Protein AF-A0A2N9NJD1-F1 (afdb_monomer)

Mean predicted aligned error: 12.87 Å

Solvent-a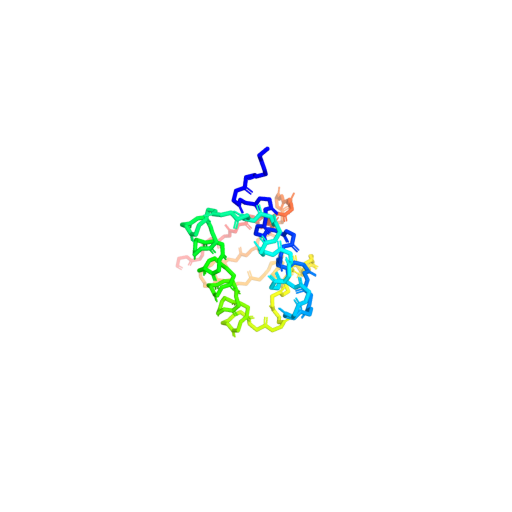ccessible surface area (backbone atoms only — not comparable to full-atom values): 5833 Å² total; per-residue (Å²): 133,84,51,68,68,57,54,39,55,59,44,64,74,41,86,48,70,64,62,29,52,52,47,49,50,64,76,35,58,87,42,63,69,59,41,52,50,40,55,50,54,53,50,53,51,51,54,47,44,65,72,51,36,100,65,67,60,71,78,71,75,65,70,69,91,65,51,66,68,40,70,60,88,54,31,33,30,59,44,78,75,46,76,55,101,90,49,74,41,65,46,62,47,76,60,130

Foldseek 3Di:
DDDLVRLLVVLLPDPDPVVSVVSLCVVCPPVVVSSVVSVVVSVVVVVVCVVCDVPPPPPPCPPPPDAQQDDDPQWGFHHWDDDDSVGTDTDIDGDD

Radius of gyration: 21.77 Å; Cα contacts (8 Å, |Δi|>4): 82; chains: 1; bounding box: 43×25×59 Å

pLDDT: mean 81.74, std 14.38, range [44.22, 96.31]

Sequence (96 aa):
MESQDAIFLTARDMADPAERAAYLTQACGNDADLRQRVEAMLRDAAGADEFFGPEGTVVGAASPTEGPGTVIGRFKLLEKIGEGGCGVVYMALNKE

Structure (mmCIF, N/CA/C/O backbone):
data_AF-A0A2N9NJD1-F1
#
_entry.id   AF-A0A2N9NJD1-F1
#
loop_
_atom_site.group_PDB
_atom_site.id
_atom_site.type_symbol
_atom_site.label_atom_id
_atom_site.label_alt_id
_atom_site.label_comp_id
_atom_site.label_asym_id
_atom_site.label_entity_id
_atom_site.label_seq_id
_atom_site.pdbx_PDB_ins_code
_atom_site.Cartn_x
_atom_site.Cartn_y
_atom_site.Cartn_z
_atom_site.occupancy
_atom_site.B_iso_or_equiv
_atom_site.auth_seq_id
_atom_site.auth_comp_id
_atom_site.auth_asym_id
_atom_site.auth_atom_id
_atom_site.pdbx_PDB_model_num
ATOM 1 N N . MET A 1 1 ? -15.418 13.267 16.180 1.00 56.19 1 MET A N 1
ATOM 2 C CA . MET A 1 1 ? -15.889 12.007 15.579 1.00 56.19 1 MET A CA 1
ATOM 3 C C . MET A 1 1 ? -14.739 11.533 14.724 1.00 56.19 1 MET A C 1
ATOM 5 O O . MET A 1 1 ? -14.419 12.216 13.760 1.00 56.19 1 MET A O 1
ATOM 9 N N . GLU A 1 2 ? -14.008 10.518 15.173 1.00 66.88 2 GLU A N 1
ATOM 10 C CA . GLU A 1 2 ? -12.914 9.970 14.370 1.00 66.88 2 GLU A CA 1
ATOM 11 C C . GLU A 1 2 ? -13.518 9.184 13.203 1.00 66.88 2 GLU A C 1
ATOM 13 O O . GLU A 1 2 ? -14.515 8.481 13.374 1.00 66.88 2 GLU A O 1
ATOM 18 N N . SER A 1 3 ? -12.977 9.363 12.000 1.00 84.69 3 SER A N 1
ATOM 19 C CA . SER A 1 3 ? -13.452 8.657 10.809 1.00 84.69 3 SER A CA 1
ATOM 20 C C . SER A 1 3 ? -13.085 7.174 10.882 1.00 84.69 3 SER A C 1
ATOM 22 O O . SER A 1 3 ? -12.070 6.815 11.477 1.00 84.69 3 SER A O 1
ATOM 24 N N . GLN A 1 4 ? -13.861 6.319 10.210 1.00 88.31 4 GLN A N 1
ATOM 25 C CA . GLN A 1 4 ? -13.589 4.879 10.106 1.00 88.31 4 GLN A CA 1
ATOM 26 C C . GLN A 1 4 ? -12.140 4.584 9.669 1.00 88.31 4 GLN A C 1
ATOM 28 O O . GLN A 1 4 ? -11.495 3.717 10.253 1.00 88.31 4 GLN A O 1
ATOM 33 N N . ASP A 1 5 ? -11.609 5.344 8.703 1.00 87.06 5 ASP A N 1
ATOM 34 C CA . ASP A 1 5 ? -10.228 5.216 8.220 1.00 87.06 5 ASP A CA 1
ATOM 35 C C . ASP A 1 5 ? -9.176 5.521 9.293 1.00 87.06 5 ASP A C 1
ATOM 37 O O . ASP A 1 5 ? -8.165 4.830 9.382 1.00 87.06 5 ASP A O 1
ATOM 41 N N . ALA A 1 6 ? -9.414 6.533 10.134 1.00 89.31 6 ALA A N 1
ATOM 42 C CA . ALA A 1 6 ? -8.484 6.905 11.198 1.00 89.31 6 ALA A CA 1
ATOM 43 C C . ALA A 1 6 ? -8.413 5.804 12.265 1.00 89.31 6 ALA A C 1
ATOM 45 O O . ALA A 1 6 ? -7.324 5.363 12.627 1.00 89.31 6 ALA A O 1
ATOM 46 N N . ILE A 1 7 ? -9.578 5.296 12.684 1.00 90.88 7 ILE 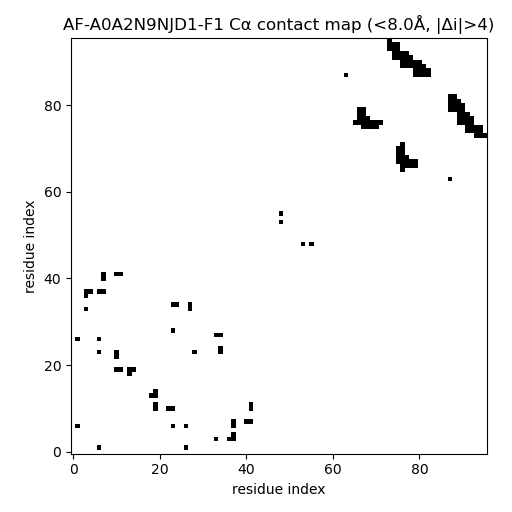A N 1
ATOM 47 C CA . ILE A 1 7 ? -9.681 4.192 13.647 1.00 90.88 7 ILE A CA 1
ATOM 48 C C . ILE A 1 7 ? -9.005 2.936 13.085 1.00 90.88 7 ILE A C 1
ATOM 50 O O . ILE A 1 7 ? -8.263 2.264 13.798 1.00 90.88 7 ILE A O 1
ATOM 54 N N . PHE A 1 8 ? -9.223 2.628 11.803 1.00 91.44 8 PHE A N 1
ATOM 55 C CA . PHE A 1 8 ? -8.581 1.499 11.135 1.00 91.44 8 PHE A CA 1
ATOM 56 C C . PHE A 1 8 ? -7.052 1.614 11.133 1.00 91.44 8 PHE A C 1
ATOM 58 O O . PHE A 1 8 ? -6.385 0.658 11.520 1.00 91.44 8 PHE A O 1
ATOM 65 N N . LEU A 1 9 ? -6.495 2.764 10.737 1.00 90.12 9 LEU A N 1
ATOM 66 C CA . LEU A 1 9 ? -5.043 2.965 10.684 1.00 90.12 9 LEU A CA 1
ATOM 67 C C . LEU A 1 9 ? -4.403 2.794 12.066 1.00 90.12 9 LEU A C 1
ATOM 69 O O . LEU A 1 9 ? -3.455 2.027 12.206 1.00 90.12 9 LEU A O 1
ATOM 73 N N . THR A 1 10 ? -4.976 3.420 13.097 1.00 90.75 10 THR A N 1
ATOM 74 C CA . THR A 1 10 ? -4.482 3.293 14.474 1.00 90.75 10 THR A CA 1
ATOM 75 C C . THR A 1 10 ? -4.604 1.864 15.003 1.00 90.75 10 THR A C 1
ATOM 77 O O . THR A 1 10 ? -3.661 1.348 15.596 1.00 90.75 10 THR A O 1
ATOM 80 N N . ALA A 1 11 ? -5.734 1.192 14.758 1.00 91.00 11 ALA A N 1
ATOM 81 C CA . ALA A 1 11 ? -5.933 -0.194 15.173 1.00 91.00 11 ALA A CA 1
ATOM 82 C C . ALA A 1 11 ? -4.998 -1.169 14.436 1.00 91.00 11 ALA A C 1
ATOM 84 O O . ALA A 1 11 ? -4.621 -2.193 15.001 1.00 91.00 11 ALA A O 1
ATOM 85 N N . ARG A 1 12 ? -4.624 -0.875 13.185 1.00 88.50 12 ARG A N 1
ATOM 86 C CA . ARG A 1 12 ? -3.701 -1.695 12.388 1.00 88.50 12 ARG A CA 1
ATOM 87 C C . ARG A 1 12 ? -2.268 -1.632 12.916 1.00 88.50 12 ARG A C 1
ATOM 89 O O . ARG A 1 12 ? -1.590 -2.652 12.892 1.00 88.50 12 ARG A O 1
ATOM 96 N N . ASP A 1 13 ? -1.824 -0.474 13.402 1.00 88.12 13 ASP A N 1
ATOM 97 C CA . ASP A 1 13 ? -0.469 -0.301 13.953 1.00 88.12 13 ASP A CA 1
ATOM 98 C C . ASP A 1 13 ? -0.293 -0.958 15.340 1.00 88.12 13 ASP A C 1
ATOM 100 O O . ASP A 1 13 ? 0.828 -1.125 15.823 1.00 88.12 13 ASP A O 1
ATOM 104 N N . MET A 1 14 ? -1.388 -1.375 15.986 1.00 88.25 14 MET A N 1
ATOM 105 C CA . MET A 1 14 ? -1.352 -2.130 17.239 1.00 88.25 14 MET A CA 1
ATOM 106 C C . MET A 1 14 ? -1.054 -3.610 16.973 1.00 88.25 14 MET A C 1
ATOM 108 O O . MET A 1 14 ? -1.904 -4.355 16.478 1.00 88.25 14 MET A O 1
ATOM 112 N N . ALA A 1 15 ? 0.148 -4.046 17.355 1.00 82.00 15 ALA A N 1
ATOM 113 C CA . ALA A 1 15 ? 0.569 -5.443 17.243 1.00 82.00 15 ALA A CA 1
ATOM 114 C C . ALA A 1 15 ? -0.168 -6.371 18.227 1.00 82.00 15 ALA A C 1
ATOM 116 O O . ALA A 1 15 ? -0.387 -7.545 17.922 1.00 82.00 15 ALA A O 1
ATOM 117 N N . ASP A 1 16 ? -0.563 -5.856 19.398 1.00 87.50 16 ASP A N 1
ATOM 118 C CA . ASP A 1 16 ? -1.259 -6.641 20.414 1.00 87.50 16 ASP A CA 1
ATOM 119 C C . ASP A 1 16 ? -2.783 -6.683 20.155 1.00 87.50 16 ASP A C 1
ATOM 121 O O . ASP A 1 16 ? -3.447 -5.639 20.079 1.00 87.50 16 ASP A O 1
ATOM 125 N N . PRO A 1 17 ? -3.384 -7.882 20.024 1.00 85.56 17 PRO A N 1
ATOM 126 C CA . PRO A 1 17 ? -4.804 -8.017 19.724 1.00 85.56 17 PRO A CA 1
ATOM 127 C C . PRO A 1 17 ? -5.720 -7.586 20.880 1.00 85.56 17 PRO A C 1
ATOM 129 O O . PRO A 1 17 ? -6.865 -7.206 20.618 1.00 85.56 17 PRO A O 1
ATOM 132 N N . ALA A 1 18 ? -5.258 -7.629 22.133 1.00 87.38 18 ALA A N 1
ATOM 133 C CA . ALA A 1 18 ? -6.032 -7.193 23.290 1.00 87.38 18 ALA A CA 1
ATOM 134 C C . ALA A 1 18 ? -6.055 -5.661 23.398 1.00 87.38 18 ALA A C 1
ATOM 136 O O . ALA A 1 18 ? -7.132 -5.091 23.597 1.00 87.38 18 ALA A O 1
ATOM 137 N N . GLU A 1 19 ? -4.919 -4.987 23.181 1.00 90.50 19 GLU A N 1
ATOM 138 C CA . GLU A 1 19 ? -4.877 -3.517 23.083 1.00 90.50 19 GLU A CA 1
ATOM 139 C C . GLU A 1 19 ? -5.761 -3.013 21.940 1.00 90.50 19 GLU A C 1
ATOM 141 O O . GLU A 1 19 ? -6.582 -2.111 22.130 1.00 90.50 19 GLU A O 1
ATOM 146 N N . ARG A 1 20 ? -5.690 -3.669 20.776 1.00 90.62 20 ARG A N 1
ATOM 147 C CA . ARG A 1 20 ? -6.538 -3.346 19.625 1.00 90.62 20 ARG A CA 1
ATOM 148 C C . ARG A 1 20 ? -8.028 -3.488 19.936 1.00 90.62 20 ARG A C 1
ATOM 150 O O . ARG A 1 20 ? -8.820 -2.623 19.566 1.00 90.62 20 ARG A O 1
ATOM 157 N N . ALA A 1 21 ? -8.432 -4.552 20.630 1.00 87.19 21 ALA A N 1
ATOM 158 C CA . ALA A 1 21 ? -9.830 -4.768 21.004 1.00 87.19 21 ALA A CA 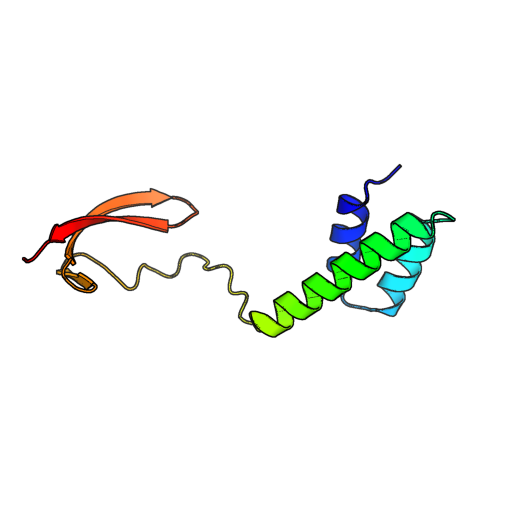1
ATOM 159 C C . ALA A 1 21 ? -10.345 -3.721 22.012 1.00 87.19 21 ALA A C 1
ATOM 161 O O . ALA A 1 21 ? -11.496 -3.274 21.911 1.00 87.19 21 ALA A O 1
ATOM 162 N N . ALA A 1 22 ? -9.500 -3.306 22.962 1.00 90.56 22 ALA A N 1
ATOM 163 C CA . ALA A 1 22 ? -9.815 -2.237 23.904 1.00 90.56 22 ALA A CA 1
ATOM 164 C C . ALA A 1 22 ? -9.970 -0.888 23.183 1.00 90.56 22 ALA A C 1
ATOM 166 O O . ALA A 1 22 ? -10.969 -0.194 23.390 1.00 90.56 22 ALA A O 1
ATOM 167 N N . TYR A 1 23 ? -9.050 -0.568 22.266 1.00 90.88 23 TYR A N 1
ATOM 168 C CA . TYR A 1 23 ? -9.115 0.642 21.448 1.00 90.88 23 TYR A CA 1
ATOM 169 C C . TYR A 1 23 ? -10.373 0.686 20.577 1.00 90.88 23 TYR A C 1
ATOM 171 O O . TYR A 1 23 ? -11.087 1.681 20.610 1.00 90.88 23 TYR A O 1
ATOM 179 N N . LEU A 1 24 ? -10.717 -0.395 19.866 1.00 89.19 24 LEU A N 1
ATOM 180 C CA . LEU A 1 24 ? -11.938 -0.445 19.048 1.00 89.19 24 LEU A CA 1
ATOM 181 C C . LEU A 1 24 ? -13.208 -0.262 19.886 1.00 89.19 24 LEU A C 1
ATOM 183 O O . LEU A 1 24 ? -14.148 0.397 19.452 1.00 89.19 24 LEU A O 1
ATOM 187 N N . THR A 1 25 ? -13.235 -0.801 21.106 1.00 89.19 25 THR A N 1
ATOM 188 C CA . THR A 1 25 ? -14.370 -0.610 22.021 1.00 89.19 25 THR A CA 1
ATOM 189 C C . THR A 1 25 ? -14.490 0.851 22.464 1.00 89.19 25 THR A C 1
ATOM 191 O O . THR A 1 25 ? -15.596 1.382 22.536 1.00 89.19 25 THR A O 1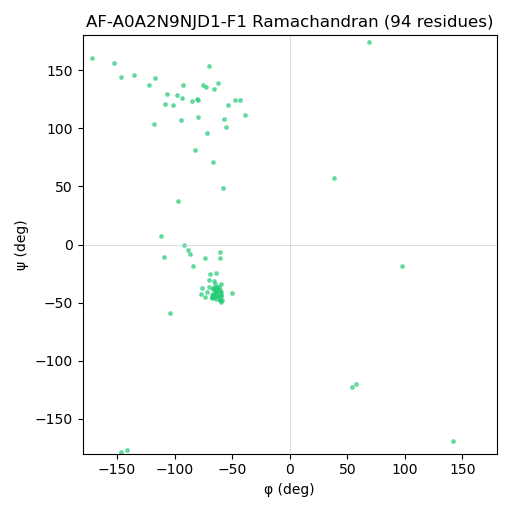
ATOM 194 N N . GLN A 1 26 ? -13.366 1.527 22.708 1.00 89.56 26 GLN A N 1
ATOM 195 C CA . GLN A 1 26 ? -13.346 2.941 23.080 1.00 89.56 26 GLN A CA 1
ATOM 196 C C . GLN A 1 26 ? -13.653 3.872 21.893 1.00 89.56 26 GLN A C 1
ATOM 198 O O . GLN A 1 26 ? -14.439 4.804 22.039 1.00 89.56 26 GLN A O 1
ATOM 203 N N . ALA A 1 27 ? -13.045 3.629 20.730 1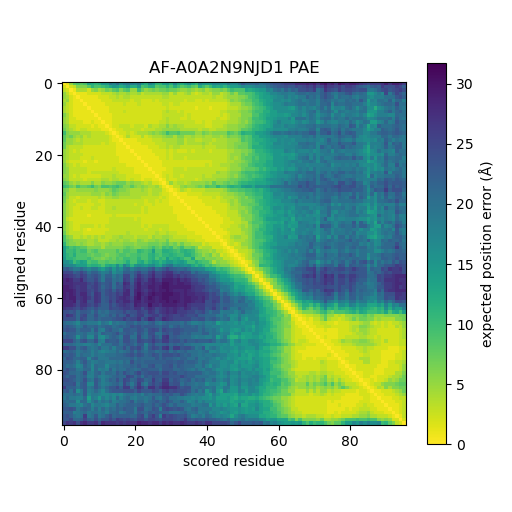.00 88.88 27 ALA A N 1
ATOM 204 C CA . ALA A 1 27 ? -13.120 4.488 19.551 1.00 88.88 27 ALA A CA 1
ATOM 205 C C . ALA A 1 27 ? -14.452 4.352 18.801 1.00 88.88 27 ALA A C 1
ATOM 207 O O . ALA A 1 27 ? -14.990 5.349 18.323 1.00 88.88 27 ALA A O 1
ATOM 208 N N . CYS A 1 28 ? -15.014 3.139 18.726 1.00 88.38 28 CYS A N 1
ATOM 209 C CA . CYS A 1 28 ? -16.328 2.916 18.118 1.00 88.38 28 CYS A CA 1
ATOM 210 C C . CYS A 1 28 ? -17.489 3.178 19.090 1.00 88.38 28 CYS A C 1
ATOM 212 O O . CYS A 1 28 ? -18.619 3.358 18.644 1.00 88.38 28 CYS A O 1
ATOM 214 N N . GLY A 1 29 ? -17.250 3.205 20.407 1.00 85.81 29 GLY A N 1
ATOM 215 C CA . GLY A 1 29 ? -18.294 3.455 21.402 1.00 85.81 29 GLY A CA 1
ATOM 216 C C . GLY A 1 29 ? -19.487 2.497 21.262 1.00 85.81 29 GLY A C 1
ATOM 217 O O . GLY A 1 29 ? -19.321 1.280 21.305 1.00 85.81 29 GLY A O 1
ATOM 218 N N . ASN A 1 30 ? -20.692 3.052 21.081 1.00 84.38 30 ASN A N 1
ATOM 219 C CA . ASN A 1 30 ? -21.933 2.288 20.872 1.00 84.38 30 ASN A CA 1
ATOM 220 C C . ASN A 1 30 ? -22.260 2.019 19.390 1.00 84.38 30 ASN A C 1
ATOM 222 O O . ASN A 1 30 ? -23.275 1.382 19.095 1.00 84.38 30 ASN A O 1
ATOM 226 N N . ASP A 1 31 ? -21.432 2.479 18.453 1.00 86.88 31 ASP A N 1
ATOM 227 C CA . ASP A 1 31 ? -21.657 2.310 17.020 1.00 86.88 31 ASP A CA 1
ATOM 228 C C . ASP A 1 31 ? -21.182 0.924 16.558 1.00 86.88 31 ASP A C 1
ATOM 230 O O . ASP A 1 31 ? -20.088 0.739 16.019 1.00 86.88 31 ASP A O 1
ATOM 234 N N . ALA A 1 32 ? -22.035 -0.082 16.773 1.00 86.31 32 ALA A N 1
ATOM 235 C CA . ALA A 1 32 ? -21.756 -1.472 16.408 1.00 86.31 32 ALA A CA 1
ATOM 236 C C . ALA A 1 32 ? -21.504 -1.663 14.898 1.00 86.31 32 ALA A C 1
ATOM 238 O O . ALA A 1 32 ? -20.670 -2.481 14.513 1.00 86.31 32 ALA A O 1
ATOM 239 N N . ASP A 1 33 ? -22.177 -0.880 14.048 1.00 88.56 33 ASP A N 1
ATOM 240 C CA . ASP A 1 33 ? -21.974 -0.904 12.593 1.00 88.56 33 ASP A CA 1
ATOM 241 C C . ASP A 1 33 ? -20.574 -0.397 12.208 1.00 88.56 33 ASP A C 1
ATOM 243 O O . ASP A 1 33 ? -19.880 -1.026 11.408 1.00 88.56 33 ASP A O 1
ATOM 247 N N . LEU A 1 34 ? -20.106 0.681 12.849 1.00 88.12 34 LEU A N 1
ATOM 248 C CA . LEU A 1 34 ? -18.758 1.214 12.647 1.00 88.12 34 LEU A CA 1
ATOM 249 C C . LEU A 1 34 ? -17.700 0.188 13.066 1.00 88.12 34 LEU A C 1
ATOM 251 O O . LEU A 1 34 ? -16.758 -0.072 12.316 1.00 88.12 34 LEU A O 1
ATOM 255 N N . ARG A 1 35 ? -17.891 -0.445 14.230 1.00 88.81 35 ARG A N 1
ATOM 256 C CA . ARG A 1 35 ? -17.001 -1.499 14.726 1.00 88.81 35 ARG A CA 1
ATOM 257 C C . ARG A 1 35 ? -16.911 -2.669 13.750 1.00 88.81 35 ARG A C 1
ATOM 259 O O . ARG A 1 35 ? -15.808 -3.088 13.410 1.00 88.81 35 ARG A O 1
ATOM 266 N N . GLN A 1 36 ? -18.050 -3.161 13.264 1.00 88.50 36 GLN A N 1
ATOM 267 C CA . GLN A 1 36 ? -18.088 -4.288 12.332 1.00 88.50 36 GLN A CA 1
ATOM 268 C C . GLN A 1 36 ? -17.341 -3.976 11.026 1.00 88.50 36 GLN A C 1
ATOM 270 O O . GLN A 1 36 ? -16.640 -4.838 10.495 1.00 88.50 36 GLN A O 1
ATOM 275 N N . ARG A 1 37 ? -17.455 -2.744 10.515 1.00 90.31 37 ARG A N 1
ATOM 276 C CA . ARG A 1 37 ? -16.736 -2.315 9.307 1.00 90.31 37 ARG A CA 1
ATOM 277 C C . ARG A 1 37 ? -15.226 -2.252 9.523 1.00 90.31 37 ARG A C 1
ATOM 279 O O . ARG A 1 37 ? -14.485 -2.764 8.690 1.00 90.31 37 ARG A O 1
ATOM 286 N N . VAL A 1 38 ? -14.767 -1.674 10.636 1.00 91.25 38 VAL A N 1
ATOM 287 C CA . VAL A 1 38 ? -13.329 -1.613 10.957 1.00 91.25 38 VAL A CA 1
ATOM 288 C C . VAL A 1 38 ? -12.757 -3.016 11.179 1.00 91.25 38 VAL A C 1
ATOM 290 O O . VAL A 1 38 ? -11.687 -3.328 10.663 1.00 91.25 38 VAL A O 1
ATOM 293 N N . GLU A 1 39 ? -13.475 -3.895 11.882 1.00 89.50 39 GLU A N 1
ATOM 294 C CA . GLU A 1 39 ? -13.058 -5.289 12.085 1.00 89.50 39 GLU A CA 1
ATOM 295 C C . GLU A 1 39 ? -12.978 -6.072 10.761 1.00 89.50 39 GLU A C 1
ATOM 297 O O . GLU A 1 39 ? -12.063 -6.877 10.585 1.00 89.50 39 GLU A O 1
ATOM 302 N N . ALA A 1 40 ? -13.890 -5.820 9.813 1.00 89.56 40 ALA A N 1
ATOM 303 C CA . ALA A 1 40 ? -13.816 -6.395 8.469 1.00 89.56 40 ALA A CA 1
ATOM 304 C C . ALA A 1 40 ? -12.572 -5.903 7.709 1.00 89.56 40 ALA A C 1
ATOM 306 O O . ALA A 1 40 ? -11.822 -6.723 7.187 1.00 89.56 40 ALA A O 1
ATOM 307 N N . MET A 1 41 ? -12.294 -4.594 7.733 1.00 89.00 41 MET A N 1
ATOM 308 C CA . MET A 1 41 ? -11.089 -4.025 7.112 1.00 89.00 41 MET A CA 1
ATOM 309 C C . MET A 1 41 ? -9.798 -4.596 7.713 1.00 89.00 41 MET A C 1
ATOM 311 O O . MET A 1 41 ? -8.855 -4.889 6.982 1.00 89.00 41 MET A O 1
ATOM 315 N N . LEU A 1 42 ? -9.742 -4.782 9.037 1.00 88.44 42 LEU A N 1
ATOM 316 C CA . LEU A 1 42 ? -8.589 -5.388 9.714 1.00 88.44 42 LEU A CA 1
ATOM 317 C C . LEU A 1 42 ? -8.382 -6.852 9.310 1.00 88.44 42 LEU A C 1
ATOM 319 O O . LEU A 1 42 ? -7.241 -7.287 9.166 1.00 88.44 42 LEU A O 1
ATOM 323 N N . ARG A 1 43 ? -9.467 -7.609 9.111 1.00 87.12 43 ARG A N 1
ATOM 324 C CA . ARG A 1 43 ? -9.398 -9.002 8.651 1.00 87.12 43 ARG A CA 1
ATOM 325 C C . ARG A 1 43 ? -8.889 -9.096 7.215 1.00 87.12 43 ARG A C 1
ATOM 327 O O . ARG A 1 43 ? -8.015 -9.913 6.946 1.00 87.12 43 ARG A O 1
ATOM 334 N N . ASP A 1 44 ? -9.398 -8.249 6.325 1.00 86.19 44 ASP A N 1
ATOM 335 C CA . ASP A 1 44 ? -8.957 -8.207 4.929 1.00 86.19 44 ASP A CA 1
ATOM 336 C C . ASP A 1 44 ? -7.487 -7.780 4.826 1.00 86.19 44 ASP A C 1
ATOM 338 O O . ASP A 1 44 ? -6.729 -8.356 4.049 1.00 86.19 44 ASP A O 1
ATOM 342 N N . ALA A 1 45 ? -7.055 -6.823 5.655 1.00 81.19 45 ALA A N 1
ATOM 343 C CA . ALA A 1 45 ? -5.659 -6.401 5.728 1.00 81.19 45 ALA A CA 1
ATOM 344 C C . ALA A 1 45 ? -4.730 -7.526 6.212 1.00 81.19 45 ALA A C 1
ATOM 346 O O . ALA A 1 45 ? -3.654 -7.696 5.649 1.00 81.19 45 ALA A O 1
ATOM 347 N N . ALA A 1 46 ? -5.150 -8.315 7.207 1.00 77.12 46 ALA A N 1
ATOM 348 C CA . ALA A 1 46 ? -4.391 -9.481 7.660 1.00 77.12 46 ALA A CA 1
ATOM 349 C C . ALA A 1 46 ? -4.299 -10.560 6.566 1.00 77.12 46 ALA A C 1
ATOM 351 O O . ALA A 1 46 ? -3.218 -11.075 6.306 1.00 77.12 46 ALA A O 1
ATOM 352 N N . GLY A 1 47 ? -5.402 -10.836 5.861 1.00 73.06 47 GLY A N 1
ATOM 353 C CA . GLY A 1 47 ? -5.400 -11.773 4.735 1.00 73.06 47 GLY A CA 1
ATOM 354 C C . GLY A 1 47 ? -4.541 -11.298 3.557 1.00 73.06 47 GLY A C 1
ATOM 355 O O . GLY A 1 47 ? -3.914 -12.114 2.885 1.00 73.06 47 GLY A O 1
ATOM 356 N N . ALA A 1 48 ? -4.475 -9.986 3.315 1.00 67.69 48 ALA A N 1
ATOM 357 C CA . ALA A 1 48 ? -3.560 -9.407 2.337 1.00 67.69 48 ALA A CA 1
ATOM 358 C C . ALA A 1 48 ? -2.096 -9.555 2.780 1.00 67.69 48 ALA A C 1
ATOM 360 O O . ALA A 1 48 ? -1.271 -9.945 1.964 1.00 67.69 48 ALA A O 1
ATOM 361 N N . ASP A 1 49 ? -1.774 -9.306 4.050 1.00 66.25 49 ASP A N 1
ATOM 362 C CA . ASP A 1 49 ? -0.423 -9.507 4.595 1.00 66.25 49 ASP A CA 1
ATOM 363 C C . ASP A 1 49 ? 0.020 -10.977 4.488 1.00 66.25 49 ASP A C 1
ATOM 365 O O . ASP A 1 49 ? 1.123 -11.268 4.036 1.00 66.25 49 ASP A O 1
ATOM 369 N N . GLU A 1 50 ? -0.878 -11.928 4.763 1.00 66.75 50 GLU A N 1
ATOM 370 C CA . GLU A 1 50 ? -0.625 -13.358 4.543 1.00 66.75 50 GLU A CA 1
ATOM 371 C C . GLU A 1 50 ? -0.447 -13.708 3.056 1.00 66.75 50 GLU A C 1
ATOM 373 O O . GLU A 1 50 ? 0.389 -14.545 2.712 1.00 66.75 50 GLU A O 1
ATOM 378 N N . PHE A 1 51 ? -1.208 -13.070 2.161 1.00 66.25 51 PHE A N 1
ATOM 379 C CA . PHE A 1 51 ? -1.114 -13.292 0.716 1.00 66.25 51 PHE A CA 1
ATOM 380 C C . PHE A 1 51 ? 0.171 -12.710 0.108 1.00 66.25 51 PHE A C 1
ATOM 382 O O . PHE A 1 51 ? 0.782 -13.338 -0.757 1.00 66.25 51 PHE A O 1
ATOM 389 N N . PHE A 1 52 ? 0.581 -11.519 0.548 1.00 62.69 52 PHE A N 1
ATOM 390 C CA . PHE A 1 52 ? 1.804 -10.848 0.099 1.00 62.69 52 PHE A CA 1
ATOM 391 C C . PHE A 1 52 ? 3.050 -11.275 0.906 1.00 62.69 52 PHE A C 1
ATOM 393 O O . PHE A 1 52 ? 4.170 -10.969 0.499 1.00 62.69 52 PHE A O 1
ATOM 400 N N . GLY A 1 53 ? 2.869 -12.041 1.990 1.00 52.91 53 GLY A N 1
ATOM 401 C CA . GLY A 1 53 ? 3.916 -12.499 2.902 1.00 52.91 53 GLY A CA 1
ATOM 402 C C . GLY A 1 53 ? 4.531 -11.367 3.745 1.00 52.91 53 GLY A C 1
ATOM 403 O O . GLY A 1 53 ? 4.299 -10.189 3.476 1.00 52.91 53 GLY A O 1
ATOM 404 N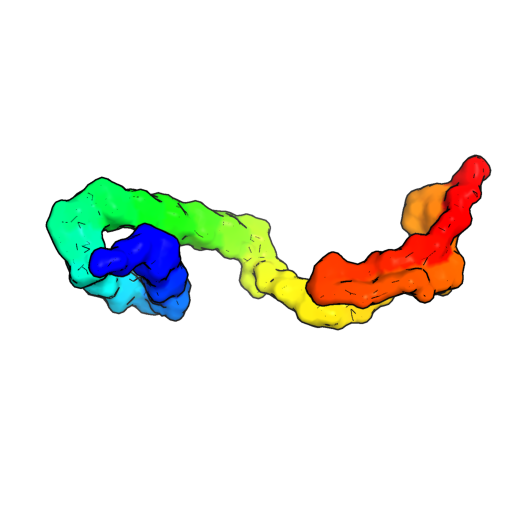 N . PRO A 1 54 ? 5.429 -11.685 4.704 1.00 53.81 54 PRO A N 1
ATOM 405 C CA . PRO A 1 54 ? 6.241 -10.680 5.415 1.00 53.81 54 PRO A CA 1
ATOM 406 C C . PRO A 1 54 ? 7.155 -9.878 4.468 1.00 53.81 54 PRO A C 1
ATOM 408 O O . PRO A 1 54 ? 7.804 -8.916 4.871 1.00 53.81 54 PRO A O 1
ATOM 411 N N . GLU A 1 55 ? 7.194 -10.286 3.199 1.00 50.34 55 GLU A N 1
ATOM 412 C CA . GLU A 1 55 ? 7.794 -9.596 2.072 1.00 50.34 55 GLU A CA 1
ATOM 413 C C . GLU A 1 55 ? 6.752 -8.798 1.278 1.00 50.34 55 GLU A C 1
ATOM 415 O O . GLU A 1 55 ? 6.906 -8.588 0.074 1.00 50.34 55 GLU A O 1
ATOM 420 N N . GLY A 1 56 ? 5.792 -8.185 1.976 1.00 47.28 56 GLY A N 1
ATOM 421 C CA . GLY A 1 56 ? 5.324 -6.833 1.668 1.00 47.28 56 GLY A CA 1
ATOM 422 C C . GLY A 1 56 ? 6.485 -5.830 1.722 1.00 47.28 56 GLY A C 1
ATOM 423 O O . GLY A 1 56 ? 6.408 -4.788 2.368 1.00 47.28 56 GLY A O 1
ATOM 424 N N . THR A 1 57 ? 7.596 -6.168 1.066 1.00 45.03 57 THR A N 1
ATOM 425 C CA . THR A 1 57 ? 8.700 -5.304 0.731 1.00 45.03 57 THR A CA 1
ATOM 426 C C . THR A 1 57 ? 8.041 -4.174 -0.026 1.00 45.03 57 THR A C 1
ATOM 428 O O . THR A 1 57 ? 7.716 -4.288 -1.208 1.00 45.03 57 THR A O 1
ATOM 431 N N . VAL A 1 58 ? 7.838 -3.054 0.673 1.00 47.16 58 VAL A N 1
ATOM 432 C CA . VAL A 1 58 ? 7.994 -1.747 0.053 1.00 47.16 58 VAL A CA 1
ATOM 433 C C . VAL A 1 58 ? 9.207 -1.935 -0.834 1.00 47.16 58 VAL A C 1
ATOM 435 O O . VAL A 1 58 ? 10.284 -2.211 -0.305 1.00 47.16 58 VAL A O 1
ATOM 438 N N . VAL A 1 59 ? 9.018 -1.921 -2.155 1.00 47.28 59 VAL A N 1
ATOM 439 C CA . VAL A 1 59 ? 10.108 -1.980 -3.127 1.00 47.28 59 VAL A CA 1
ATOM 440 C C . VAL A 1 59 ? 10.867 -0.668 -2.954 1.00 47.28 59 VAL A C 1
ATOM 442 O O . VAL A 1 59 ? 10.743 0.274 -3.727 1.00 47.28 59 VAL A O 1
ATOM 445 N N . GLY A 1 60 ? 11.564 -0.554 -1.829 1.00 44.22 60 GLY A N 1
ATOM 446 C CA . GLY A 1 60 ? 12.411 0.539 -1.447 1.00 44.22 60 GLY A CA 1
ATOM 447 C C . GLY A 1 60 ? 13.598 0.400 -2.353 1.00 44.22 60 GLY A C 1
ATOM 448 O O . GLY A 1 60 ? 14.458 -0.433 -2.093 1.00 44.22 60 GLY A O 1
ATOM 449 N N . ALA A 1 61 ? 13.552 1.144 -3.457 1.00 48.84 61 ALA A N 1
ATOM 450 C CA . ALA A 1 61 ? 14.615 1.239 -4.438 1.00 48.84 61 ALA A CA 1
ATOM 451 C C . ALA A 1 61 ? 15.308 -0.113 -4.665 1.00 48.84 61 ALA A C 1
ATOM 453 O O . ALA A 1 61 ? 16.517 -0.238 -4.469 1.00 48.84 61 ALA A O 1
ATOM 454 N N . ALA A 1 62 ? 14.552 -1.145 -5.061 1.00 48.47 62 ALA A N 1
ATOM 455 C CA . ALA A 1 62 ? 15.203 -2.231 -5.770 1.00 48.47 62 ALA A CA 1
ATOM 456 C C . ALA A 1 62 ? 15.852 -1.556 -6.977 1.00 48.47 62 ALA A C 1
ATOM 458 O O . ALA A 1 62 ? 15.147 -1.049 -7.853 1.00 48.47 62 ALA A O 1
ATOM 459 N N . SER A 1 63 ? 17.184 -1.442 -6.958 1.00 54.25 63 SER A N 1
ATOM 460 C CA . SER A 1 63 ? 17.951 -1.026 -8.125 1.00 54.25 63 SER A CA 1
ATOM 461 C C . SER A 1 63 ? 17.354 -1.781 -9.304 1.00 54.25 63 SER A C 1
ATOM 463 O O . SER A 1 63 ? 17.218 -3.006 -9.188 1.00 54.25 63 SER A O 1
ATOM 465 N N . PRO A 1 64 ? 16.903 -1.089 -10.365 1.00 60.16 64 PRO A N 1
ATOM 466 C CA . PRO A 1 64 ? 16.192 -1.760 -11.436 1.00 60.16 64 PRO A CA 1
ATOM 467 C C . PRO A 1 64 ? 17.079 -2.913 -11.904 1.00 60.16 64 PRO A C 1
ATOM 469 O O . PRO A 1 64 ? 18.248 -2.711 -12.241 1.00 60.16 64 PRO A O 1
ATOM 472 N N . THR A 1 65 ? 16.558 -4.139 -11.793 1.00 68.81 65 THR A N 1
ATOM 473 C CA . THR A 1 65 ? 17.308 -5.340 -12.192 1.00 68.81 65 THR A CA 1
ATOM 474 C C . THR A 1 65 ? 17.568 -5.282 -13.698 1.00 68.81 65 THR A C 1
ATOM 476 O O . THR A 1 65 ? 18.554 -5.820 -14.201 1.00 68.81 65 THR A O 1
ATOM 479 N N . GLU A 1 66 ? 16.715 -4.552 -14.417 1.00 81.56 66 GLU A N 1
ATOM 480 C CA . GLU A 1 66 ? 16.877 -4.214 -15.814 1.00 81.56 66 GLU A CA 1
ATOM 481 C C . GLU A 1 66 ? 17.588 -2.874 -16.027 1.00 81.56 66 GLU A C 1
ATOM 483 O O . GLU A 1 66 ? 17.292 -1.855 -15.399 1.00 81.56 66 GLU A O 1
ATOM 488 N N . GLY A 1 67 ? 18.502 -2.868 -16.994 1.00 85.38 67 GLY A N 1
ATOM 489 C CA . GLY A 1 67 ? 19.240 -1.689 -17.418 1.00 85.38 67 GLY A CA 1
ATOM 490 C C . GLY A 1 67 ? 19.442 -1.658 -18.934 1.00 85.38 67 GLY A C 1
ATOM 491 O O . GLY A 1 67 ? 18.950 -2.530 -19.657 1.00 85.38 67 GLY A O 1
ATOM 492 N N . PRO A 1 68 ? 20.173 -0.655 -19.445 1.00 89.81 68 PRO A N 1
ATOM 493 C CA . PRO A 1 68 ? 20.579 -0.592 -20.845 1.00 89.81 68 PRO A CA 1
ATOM 494 C C . PRO A 1 68 ? 21.162 -1.922 -21.333 1.00 89.81 68 PRO A C 1
ATOM 496 O O . PRO A 1 68 ? 22.118 -2.446 -20.767 1.00 89.81 68 PRO A O 1
ATOM 499 N N . GLY A 1 69 ? 20.590 -2.476 -22.399 1.00 89.19 69 GLY A N 1
ATOM 500 C CA . GLY A 1 69 ? 20.989 -3.760 -22.970 1.00 89.19 69 GLY A CA 1
ATOM 501 C C . GLY A 1 69 ? 20.138 -4.956 -22.541 1.00 89.19 69 GLY A C 1
ATOM 502 O O . GLY A 1 69 ? 20.143 -5.950 -23.272 1.00 89.19 69 GLY A O 1
ATOM 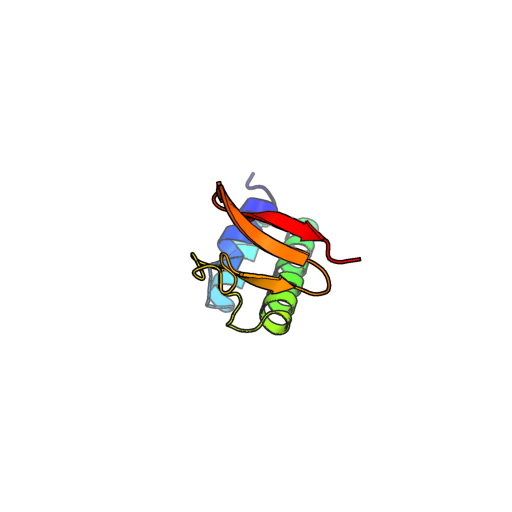503 N N . THR A 1 70 ? 19.374 -4.863 -21.447 1.00 92.88 70 THR A N 1
ATOM 504 C CA . THR A 1 70 ? 18.454 -5.922 -21.011 1.00 92.88 70 THR A CA 1
ATOM 505 C C . THR A 1 70 ? 17.372 -6.167 -22.064 1.00 92.88 70 THR A C 1
ATOM 507 O O . THR A 1 70 ? 16.851 -5.230 -22.672 1.00 92.88 70 THR A O 1
ATOM 510 N N . VAL A 1 71 ? 17.039 -7.440 -22.295 1.00 91.75 71 VAL A N 1
ATOM 511 C CA . VAL A 1 71 ? 15.974 -7.856 -23.215 1.00 91.75 71 VAL A CA 1
ATOM 512 C C . VAL A 1 71 ? 14.790 -8.373 -22.408 1.00 91.75 71 VAL A C 1
ATOM 514 O O . VAL A 1 71 ? 14.927 -9.335 -21.658 1.00 91.75 71 VAL A O 1
ATOM 517 N N . ILE A 1 72 ? 13.633 -7.740 -22.589 1.00 91.31 72 ILE A N 1
ATOM 518 C CA . ILE A 1 72 ? 12.360 -8.104 -21.967 1.00 91.31 72 ILE A CA 1
ATOM 519 C C . ILE A 1 72 ? 11.387 -8.463 -23.092 1.00 91.31 72 ILE A C 1
ATOM 521 O O . ILE A 1 72 ? 10.891 -7.598 -23.821 1.00 91.31 72 ILE A O 1
ATOM 525 N N . GLY A 1 73 ? 11.149 -9.761 -23.284 1.00 91.00 73 GLY A N 1
ATOM 526 C CA . GLY A 1 73 ? 10.418 -10.258 -24.450 1.00 91.00 73 GLY A CA 1
ATOM 527 C C . GLY A 1 73 ? 11.103 -9.831 -25.754 1.00 91.00 73 GLY A C 1
ATOM 528 O O . GLY A 1 73 ? 12.266 -10.149 -25.983 1.00 91.00 73 GLY A O 1
ATOM 529 N N . ARG A 1 74 ? 10.390 -9.085 -26.603 1.00 94.50 74 ARG A N 1
ATOM 530 C CA . ARG A 1 74 ? 10.910 -8.538 -27.874 1.00 94.50 74 ARG A CA 1
ATOM 531 C C . ARG A 1 74 ? 11.575 -7.165 -27.752 1.00 94.50 74 ARG A C 1
ATOM 533 O O . ARG A 1 74 ? 12.107 -6.646 -28.730 1.00 94.50 74 ARG A O 1
ATOM 540 N N . PHE A 1 75 ? 11.536 -6.556 -26.571 1.00 94.31 75 PHE A N 1
ATOM 541 C CA . PHE A 1 75 ? 12.058 -5.213 -26.357 1.00 94.31 75 PHE A CA 1
ATOM 542 C C . PHE A 1 75 ? 13.466 -5.267 -25.775 1.00 94.31 75 PHE A C 1
ATOM 544 O O . PHE A 1 75 ? 13.702 -5.921 -24.762 1.00 94.31 75 PHE A O 1
ATOM 551 N N . LYS A 1 76 ? 14.405 -4.549 -26.393 1.00 93.62 76 LYS A N 1
ATOM 552 C CA . LYS A 1 76 ? 15.738 -4.305 -25.836 1.00 93.62 76 LYS A CA 1
ATOM 553 C C . LYS A 1 76 ? 15.786 -2.902 -25.243 1.00 93.62 76 LYS A C 1
ATOM 555 O O . LYS A 1 76 ? 15.605 -1.936 -25.982 1.00 93.62 76 LYS A O 1
ATOM 560 N N . LEU A 1 77 ? 16.062 -2.787 -23.947 1.00 94.81 77 LEU A N 1
ATOM 561 C CA . LEU A 1 77 ? 16.237 -1.494 -23.286 1.00 94.81 77 LEU A CA 1
ATOM 562 C C . LEU A 1 77 ? 17.487 -0.795 -23.833 1.00 94.81 77 LEU A C 1
ATOM 564 O O . LEU A 1 77 ? 18.536 -1.423 -23.987 1.00 94.81 77 LEU A O 1
ATOM 568 N N . LEU A 1 78 ? 17.372 0.491 -24.153 1.00 93.81 78 LEU A N 1
ATOM 569 C CA . LEU A 1 78 ? 18.453 1.294 -24.725 1.00 93.81 78 LEU A CA 1
ATOM 570 C C . LEU A 1 78 ? 19.058 2.218 -23.676 1.00 93.81 78 LEU A C 1
ATOM 572 O O . LEU A 1 78 ? 20.240 2.107 -23.381 1.00 93.81 78 LEU A O 1
ATOM 576 N N . GLU A 1 79 ? 18.251 3.093 -23.089 1.00 92.75 79 GLU A N 1
ATOM 577 C CA . GLU A 1 79 ? 18.694 4.042 -22.070 1.00 92.75 79 GLU A CA 1
ATOM 578 C C . GLU A 1 79 ? 17.545 4.413 -21.132 1.00 92.75 79 GLU A C 1
ATOM 580 O O . GLU A 1 79 ? 16.366 4.285 -21.479 1.00 92.75 79 GLU A O 1
ATOM 585 N N . LYS A 1 80 ? 17.898 4.852 -19.924 1.00 92.56 80 LYS A N 1
ATOM 586 C CA . LYS A 1 80 ? 16.950 5.344 -18.926 1.00 92.56 80 LYS A CA 1
ATOM 587 C C . LYS A 1 80 ? 16.582 6.786 -19.250 1.00 92.56 80 LYS A C 1
ATOM 589 O O . LYS A 1 80 ? 17.461 7.637 -19.319 1.00 92.56 80 LYS A O 1
ATOM 594 N N . ILE A 1 81 ? 15.288 7.053 -19.380 1.00 94.62 81 ILE A N 1
ATOM 595 C CA . ILE A 1 81 ? 14.763 8.378 -19.731 1.00 94.62 81 ILE A CA 1
ATOM 596 C C . ILE A 1 81 ? 14.043 9.074 -18.569 1.00 94.62 81 ILE A C 1
ATOM 598 O O . ILE A 1 81 ? 13.758 10.263 -18.657 1.00 94.62 81 ILE A O 1
ATOM 602 N N . GLY A 1 82 ? 13.770 8.370 -17.465 1.00 90.31 82 GLY A N 1
ATOM 603 C CA . GLY A 1 82 ? 13.185 8.976 -16.266 1.00 90.31 82 GLY A CA 1
ATOM 604 C C . GLY A 1 82 ? 13.131 8.037 -15.061 1.00 90.31 82 GLY A C 1
ATOM 605 O O . GLY A 1 82 ? 13.215 6.820 -15.207 1.00 90.31 82 GLY A O 1
ATOM 606 N N . GLU A 1 83 ? 12.993 8.603 -13.864 1.00 92.69 83 GLU A N 1
ATOM 607 C CA . GLU A 1 83 ? 12.757 7.889 -12.601 1.00 92.69 83 GLU A CA 1
ATOM 608 C C . GLU A 1 83 ? 11.874 8.738 -11.686 1.00 92.69 83 GLU A C 1
ATOM 610 O O . GLU A 1 83 ? 12.000 9.962 -11.649 1.00 92.69 83 GLU A O 1
ATOM 615 N N . GLY A 1 84 ? 11.000 8.076 -10.936 1.00 83.75 84 GLY A N 1
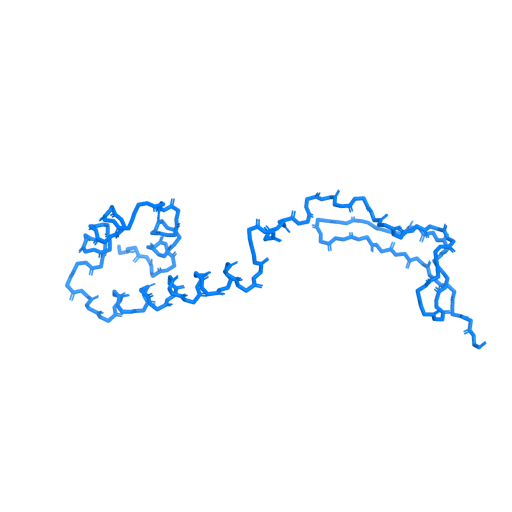ATOM 616 C CA . GLY A 1 84 ? 10.243 8.672 -9.845 1.00 83.75 84 GLY A CA 1
ATOM 617 C C . GLY A 1 84 ? 10.005 7.660 -8.728 1.00 83.75 84 GLY A C 1
ATOM 618 O O . GLY A 1 84 ? 10.411 6.505 -8.825 1.00 83.75 84 GLY A O 1
ATOM 619 N N . GLY A 1 85 ? 9.286 8.072 -7.682 1.00 79.06 85 GLY A N 1
ATOM 620 C CA . GLY A 1 85 ? 9.016 7.220 -6.512 1.00 79.06 85 GLY A CA 1
ATOM 621 C C . GLY A 1 85 ? 8.244 5.925 -6.805 1.00 79.06 85 GLY A C 1
ATOM 622 O O . GLY A 1 85 ? 8.189 5.054 -5.946 1.00 79.06 85 GLY A O 1
ATOM 623 N N . CYS A 1 86 ? 7.679 5.783 -8.007 1.00 81.50 86 CYS A N 1
ATOM 624 C CA . CYS A 1 86 ? 6.930 4.601 -8.436 1.00 81.50 86 CYS A CA 1
ATOM 625 C C . CYS A 1 86 ? 7.634 3.788 -9.541 1.00 81.50 86 CYS A C 1
ATOM 627 O O . CYS A 1 86 ? 7.011 2.886 -10.096 1.00 81.50 86 CYS A O 1
ATOM 629 N N . GLY A 1 87 ? 8.888 4.101 -9.903 1.00 81.62 87 GLY A N 1
ATOM 630 C CA . GLY A 1 87 ? 9.659 3.289 -10.853 1.00 81.62 87 GLY A CA 1
ATOM 631 C C . GLY A 1 87 ? 10.547 4.062 -11.831 1.00 81.62 87 GLY A C 1
ATOM 632 O O . GLY A 1 87 ? 10.768 5.268 -11.709 1.00 81.62 87 GLY A O 1
ATOM 633 N N . VAL A 1 88 ? 11.057 3.331 -12.828 1.00 89.12 88 VAL A N 1
ATOM 634 C CA . VAL A 1 88 ? 12.031 3.801 -13.825 1.00 89.12 88 VAL A CA 1
ATOM 635 C C . VAL A 1 88 ? 11.470 3.629 -15.236 1.00 89.12 88 VAL A C 1
ATOM 637 O O . VAL A 1 88 ? 10.895 2.594 -15.563 1.00 89.12 88 VAL A O 1
ATOM 640 N N . VAL A 1 89 ? 11.661 4.637 -16.087 1.00 91.06 89 VAL A N 1
ATOM 641 C CA . VAL A 1 89 ? 11.226 4.635 -17.487 1.00 91.06 89 VAL A CA 1
ATOM 642 C C . VAL A 1 89 ? 12.440 4.474 -18.398 1.00 91.06 89 VAL A C 1
ATOM 644 O O . VAL A 1 89 ? 13.414 5.223 -18.289 1.00 91.06 89 VAL A O 1
ATOM 647 N N . TYR A 1 90 ? 12.362 3.522 -19.327 1.00 94.25 90 TYR A N 1
ATOM 648 C CA . TYR A 1 90 ? 13.395 3.243 -20.324 1.00 94.25 90 TYR A CA 1
ATOM 649 C C . TYR A 1 90 ? 12.874 3.479 -21.742 1.00 94.25 90 TYR A C 1
ATOM 651 O O . TYR A 1 90 ? 11.737 3.134 -22.061 1.00 94.25 90 TYR A O 1
ATOM 659 N N . MET A 1 91 ? 13.736 3.995 -22.617 1.00 93.75 91 MET A N 1
ATOM 660 C CA . MET A 1 91 ? 13.550 3.854 -24.059 1.00 93.75 91 MET A CA 1
ATOM 661 C C . MET A 1 91 ? 13.926 2.425 -24.465 1.00 93.75 91 MET A C 1
ATOM 663 O O . MET A 1 91 ? 14.942 1.897 -24.009 1.00 93.75 91 MET A O 1
ATOM 667 N N . ALA A 1 92 ? 13.135 1.801 -25.338 1.00 96.31 92 ALA A N 1
ATOM 668 C CA . ALA A 1 92 ? 13.372 0.434 -25.788 1.00 96.31 92 ALA A CA 1
ATOM 669 C C 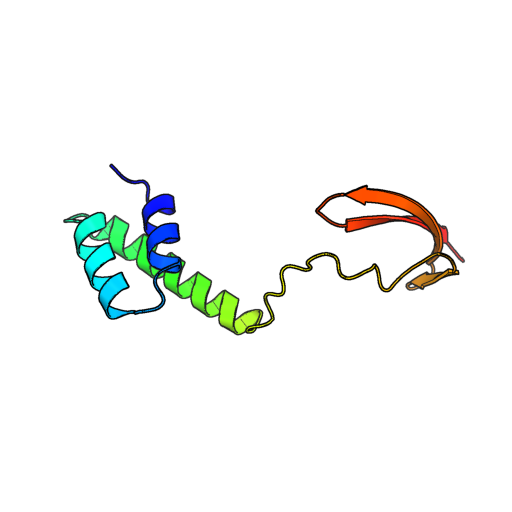. ALA A 1 92 ? 13.205 0.288 -27.305 1.00 96.31 92 ALA A C 1
ATOM 671 O O . ALA A 1 92 ? 12.352 0.929 -27.916 1.00 96.31 92 ALA A O 1
ATOM 672 N N . LEU A 1 93 ? 14.003 -0.597 -27.902 1.00 95.88 93 LEU A N 1
ATOM 673 C CA . LEU A 1 93 ? 13.868 -1.019 -29.293 1.00 95.88 93 LEU A CA 1
ATOM 674 C C . LEU A 1 93 ? 13.026 -2.292 -29.364 1.00 95.88 93 LEU A C 1
ATOM 676 O O . LEU A 1 93 ? 13.376 -3.290 -28.735 1.00 95.88 93 LEU A O 1
ATOM 680 N N . ASN A 1 94 ? 11.967 -2.279 -30.170 1.00 95.12 94 ASN A N 1
ATOM 681 C CA . ASN A 1 94 ? 11.233 -3.489 -30.523 1.00 95.12 94 ASN A CA 1
ATOM 682 C C . ASN A 1 94 ? 11.986 -4.251 -31.619 1.00 95.12 94 ASN A C 1
ATOM 684 O O . ASN A 1 94 ? 12.273 -3.681 -32.671 1.00 95.12 94 ASN A O 1
ATOM 688 N N . LYS A 1 95 ? 12.304 -5.521 -31.379 1.00 80.12 95 LYS A N 1
ATOM 689 C CA . LYS A 1 95 ? 12.792 -6.426 -32.417 1.00 80.12 95 LYS A CA 1
ATOM 690 C C . LYS A 1 95 ? 11.593 -7.199 -32.962 1.00 80.12 95 LYS A C 1
ATOM 692 O O . LYS A 1 95 ? 11.029 -8.018 -32.239 1.00 80.12 95 LYS A O 1
ATOM 697 N N . GLU A 1 96 ? 11.181 -6.864 -34.182 1.00 71.75 96 GLU A N 1
ATOM 698 C CA . GLU A 1 96 ? 10.174 -7.625 -34.940 1.00 71.75 96 GLU A CA 1
ATOM 699 C C . GLU A 1 96 ? 10.649 -9.045 -35.263 1.00 71.75 96 GLU A C 1
ATOM 701 O O . GLU A 1 96 ? 11.874 -9.231 -35.468 1.00 71.75 96 GLU A O 1
#

Secondary structure (DSSP, 8-state):
---HHHHHHHHHH---HHHHHHHHHHHHTT-HHHHHHHHHHHHHHHHHHHHH-TT---------S--TT-EETTEEEEEEEEEETTEEEEEEEE--

Nearest PDB structures (foldseek):
  6ej4-assembly3_C  TM=7.481E-01  e=2.399E+00  Homo sapiens
  3mvj-assembly2_B  TM=6.780E-01  e=3.516E+00  Homo sapiens
  5x3f-assembly1_B  TM=3.224E-01  e=3.299E+00  Staphylococcus aureus